Protein AF-A0A815K274-F1 (afdb_monomer_lite)

Foldseek 3Di:
DPPDPPVVVVVVVVVVVVVVVVVVVLVVVLVVVLVVLQVCCPPVQVEADDDDPPSNPVSVVVNCCSVPPVD

Secondary structure (DSSP, 8-state):
---SHHHHHHHHHHHHHHHHHHHHHHHHHHHHHHHHHHHHHHHHS-----SS-HHHHHTHHHHHHIIIII-

Organism: NCBI:txid433720

pLDDT: mean 78.7, std 11.0, range [48.59, 93.75]

Structure (mmCIF, N/CA/C/O backbone):
data_AF-A0A815K274-F1
#
_entry.id   AF-A0A815K274-F1
#
loop_
_atom_site.group_PDB
_atom_site.id
_atom_site.type_symbol
_atom_site.label_atom_id
_atom_site.label_alt_id
_atom_site.label_comp_id
_atom_site.label_asym_id
_atom_site.label_entity_id
_atom_site.label_seq_id
_atom_site.pdbx_PDB_ins_code
_atom_site.Cartn_x
_atom_site.Cartn_y
_atom_site.Cartn_z
_atom_site.occupancy
_atom_site.B_iso_or_equiv
_atom_site.auth_seq_id
_atom_site.auth_comp_id
_atom_site.auth_asym_id
_atom_site.auth_atom_id
_atom_site.pdbx_PDB_model_num
ATOM 1 N N . MET A 1 1 ? 26.464 -2.190 -44.013 1.00 48.59 1 MET A N 1
ATOM 2 C CA . MET A 1 1 ? 26.219 -1.638 -42.662 1.00 48.59 1 MET A CA 1
ATOM 3 C C . MET A 1 1 ? 24.963 -2.281 -42.082 1.00 48.59 1 MET A C 1
ATOM 5 O O . MET A 1 1 ? 23.898 -2.052 -42.627 1.00 48.59 1 MET A O 1
ATOM 9 N N . GLY A 1 2 ? 25.079 -3.105 -41.034 1.00 62.38 2 GLY A N 1
ATOM 10 C CA . GLY A 1 2 ? 23.955 -3.814 -40.396 1.00 62.38 2 GLY A CA 1
ATOM 11 C C . GLY A 1 2 ? 24.003 -3.699 -38.870 1.00 62.38 2 GLY A C 1
ATOM 12 O O . GLY A 1 2 ? 24.195 -4.696 -38.186 1.00 62.38 2 GLY A O 1
ATOM 13 N N . LYS A 1 3 ? 23.890 -2.471 -38.348 1.00 58.88 3 LYS A N 1
ATOM 14 C CA . LYS A 1 3 ? 23.902 -2.141 -36.906 1.00 58.88 3 LYS A CA 1
ATOM 15 C C . LYS A 1 3 ? 22.572 -1.517 -36.450 1.00 58.88 3 LYS A C 1
ATOM 17 O O . LYS A 1 3 ? 22.562 -0.514 -35.758 1.00 58.88 3 LYS A O 1
ATOM 22 N N . GLY A 1 4 ? 21.451 -2.052 -36.938 1.00 59.28 4 GLY A N 1
ATOM 23 C CA . GLY A 1 4 ? 20.111 -1.570 -36.567 1.00 59.28 4 GLY A CA 1
ATOM 24 C C . GLY A 1 4 ? 19.454 -2.391 -35.457 1.00 59.28 4 GLY A C 1
ATOM 25 O O . GLY A 1 4 ? 18.839 -1.840 -34.563 1.00 59.28 4 GLY A O 1
ATOM 26 N N . ASN A 1 5 ? 19.631 -3.716 -35.457 1.00 59.34 5 ASN A N 1
ATOM 27 C CA . ASN A 1 5 ? 18.761 -4.596 -34.661 1.00 59.34 5 ASN A CA 1
ATOM 28 C C . ASN A 1 5 ? 19.291 -4.948 -33.255 1.00 59.34 5 ASN A C 1
ATOM 30 O O . ASN A 1 5 ? 18.515 -5.360 -32.395 1.00 59.34 5 ASN A O 1
ATOM 34 N N . PHE A 1 6 ? 20.601 -4.830 -33.007 1.00 61.47 6 PHE A N 1
ATOM 35 C CA . PHE A 1 6 ? 21.204 -5.207 -31.718 1.00 61.47 6 PHE A CA 1
ATOM 36 C C . PHE A 1 6 ? 21.100 -4.082 -30.679 1.00 61.47 6 PHE A C 1
ATOM 38 O O . PHE A 1 6 ? 20.776 -4.342 -29.519 1.00 61.47 6 PHE A O 1
ATOM 45 N N . ASP A 1 7 ? 21.304 -2.835 -31.108 1.00 63.25 7 ASP A N 1
ATOM 46 C CA . ASP A 1 7 ? 21.243 -1.649 -30.248 1.00 63.25 7 ASP A CA 1
ATOM 47 C C . ASP A 1 7 ? 19.793 -1.295 -29.854 1.00 63.25 7 ASP A C 1
ATOM 49 O O . ASP A 1 7 ? 19.529 -0.894 -28.718 1.00 63.25 7 ASP A O 1
ATOM 53 N N . GLU A 1 8 ? 18.825 -1.543 -30.746 1.00 65.38 8 GLU A N 1
ATOM 54 C CA . GLU A 1 8 ? 17.393 -1.310 -30.500 1.00 65.38 8 GLU A CA 1
ATOM 55 C C . GLU A 1 8 ? 16.811 -2.307 -29.475 1.00 65.38 8 GLU A C 1
ATOM 57 O O . GLU A 1 8 ? 16.102 -1.919 -28.544 1.00 65.38 8 GLU A O 1
ATOM 62 N N . ASN A 1 9 ? 17.201 -3.587 -29.561 1.00 64.12 9 ASN A N 1
ATOM 63 C CA . ASN A 1 9 ? 16.807 -4.629 -28.602 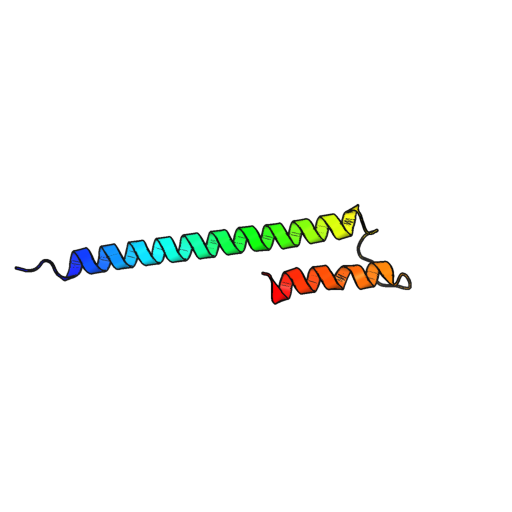1.00 64.12 9 ASN A CA 1
ATOM 64 C C . ASN A 1 9 ? 17.451 -4.407 -27.217 1.00 64.12 9 ASN A C 1
ATOM 66 O O . ASN A 1 9 ? 16.799 -4.567 -26.183 1.00 64.12 9 ASN A O 1
ATOM 70 N N . GLY A 1 10 ? 18.717 -3.975 -27.173 1.00 67.81 10 GLY A N 1
ATOM 71 C CA . GLY A 1 10 ? 19.403 -3.626 -25.924 1.00 67.81 10 GLY A CA 1
ATOM 72 C C . GLY A 1 10 ? 18.757 -2.444 -25.192 1.00 67.81 10 GLY A C 1
ATOM 73 O O . GLY A 1 10 ? 18.501 -2.528 -23.988 1.00 67.81 10 GLY A O 1
ATOM 74 N N . SER A 1 11 ? 18.430 -1.379 -25.931 1.00 68.56 11 SER A N 1
ATOM 75 C CA . SER A 1 11 ? 17.705 -0.201 -25.434 1.00 68.56 11 SER A CA 1
ATOM 76 C C . SER A 1 11 ? 16.320 -0.566 -24.886 1.00 68.56 11 SER A C 1
ATOM 78 O O . SER A 1 11 ? 15.987 -0.222 -23.749 1.00 68.56 11 SER A O 1
ATOM 80 N N . MET A 1 12 ? 15.546 -1.354 -25.643 1.00 70.81 12 MET A N 1
ATOM 81 C CA . MET A 1 12 ? 14.209 -1.805 -25.245 1.00 70.81 12 MET A CA 1
ATOM 82 C C . MET A 1 12 ? 14.234 -2.690 -23.989 1.00 70.81 12 MET A C 1
ATOM 84 O O . MET A 1 12 ? 13.359 -2.593 -23.130 1.00 70.81 12 MET A O 1
ATOM 88 N N . ARG A 1 13 ? 15.252 -3.544 -23.830 1.00 72.81 13 ARG A N 1
ATOM 89 C CA . ARG A 1 13 ? 15.418 -4.357 -22.615 1.00 72.81 13 ARG A CA 1
ATOM 90 C C . ARG A 1 13 ? 15.794 -3.520 -21.398 1.00 72.81 13 ARG A C 1
ATOM 92 O O . ARG A 1 13 ? 15.364 -3.843 -20.292 1.00 72.81 13 ARG A O 1
ATOM 99 N N . LEU A 1 14 ? 16.592 -2.468 -21.574 1.00 76.62 14 LEU A N 1
ATOM 100 C CA . LEU A 1 14 ? 16.953 -1.564 -20.483 1.00 76.62 14 LEU A CA 1
ATOM 101 C C . LEU A 1 14 ? 15.744 -0.737 -20.026 1.00 76.62 14 LEU A C 1
ATOM 103 O O . LEU A 1 14 ? 15.513 -0.633 -18.821 1.00 76.62 14 LEU A O 1
ATOM 107 N N . SER A 1 15 ? 14.936 -0.229 -20.962 1.00 79.75 15 SER A N 1
ATOM 108 C CA . SER A 1 15 ? 13.708 0.507 -20.642 1.00 79.75 15 SER A CA 1
ATOM 109 C C . SER A 1 15 ? 12.661 -0.380 -19.961 1.00 79.75 15 SER A C 1
ATOM 111 O O . SER A 1 15 ? 12.076 0.049 -18.969 1.00 79.75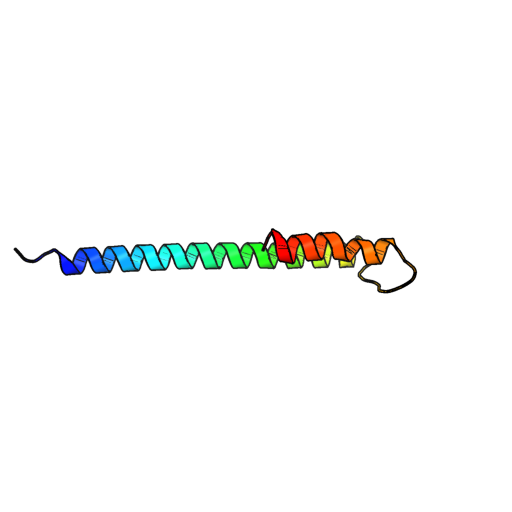 15 SER A O 1
ATOM 113 N N . LEU A 1 16 ? 12.501 -1.642 -20.384 1.00 83.31 16 LEU A N 1
ATOM 114 C CA . LEU A 1 16 ? 11.639 -2.615 -19.697 1.00 83.31 16 LEU A CA 1
ATOM 115 C C . LEU A 1 16 ? 12.104 -2.904 -18.267 1.00 83.31 16 LEU A C 1
ATOM 117 O O . LEU A 1 16 ? 11.290 -2.952 -17.349 1.00 83.31 16 LEU A O 1
ATOM 121 N N . ARG A 1 17 ? 13.414 -3.098 -18.066 1.00 85.81 17 ARG A N 1
ATOM 122 C CA . ARG A 1 17 ? 13.984 -3.338 -16.731 1.00 85.81 17 ARG A CA 1
ATOM 123 C C . ARG A 1 17 ? 13.778 -2.138 -15.818 1.00 85.81 17 ARG A C 1
ATOM 125 O O . ARG A 1 17 ? 13.417 -2.322 -14.664 1.00 85.81 17 ARG A O 1
ATOM 132 N N . TRP A 1 18 ? 13.976 -0.931 -16.338 1.00 86.44 18 TRP A N 1
ATOM 133 C CA . TRP A 1 18 ? 13.781 0.300 -15.581 1.00 86.44 18 TRP A CA 1
ATOM 134 C C . TRP A 1 18 ? 12.312 0.523 -15.221 1.00 86.44 18 TRP A C 1
ATOM 136 O O . TRP A 1 18 ? 11.995 0.789 -14.064 1.00 86.44 18 TRP A O 1
ATOM 146 N N . TYR A 1 19 ? 11.415 0.326 -16.191 1.00 88.75 19 TYR A N 1
ATOM 147 C CA . TYR A 1 19 ? 9.972 0.349 -15.975 1.00 88.75 19 TYR A CA 1
ATOM 148 C C . TYR A 1 19 ? 9.569 -0.637 -14.876 1.00 88.75 19 TYR A C 1
ATOM 150 O O . TYR A 1 19 ? 8.940 -0.249 -13.895 1.00 88.75 19 TYR A O 1
ATOM 158 N N . TYR A 1 20 ? 10.012 -1.891 -14.988 1.00 92.19 20 TYR A N 1
ATOM 159 C CA . TYR A 1 20 ? 9.712 -2.922 -14.002 1.00 92.19 20 TYR A CA 1
ATOM 160 C C . TYR A 1 20 ? 10.270 -2.576 -12.616 1.00 92.19 20 TYR A C 1
ATOM 162 O O . TYR A 1 20 ? 9.565 -2.712 -11.620 1.00 92.19 20 TYR A O 1
ATOM 170 N N . SER A 1 21 ? 11.504 -2.071 -12.535 1.00 91.06 21 SER A N 1
ATOM 171 C CA . SER A 1 21 ? 12.094 -1.624 -11.270 1.00 91.06 21 SER A CA 1
ATOM 172 C C . SER A 1 21 ? 11.284 -0.508 -10.612 1.00 91.06 21 SER A C 1
ATOM 174 O O . SER A 1 21 ? 11.033 -0.585 -9.413 1.00 91.06 21 SER A O 1
ATOM 176 N N . ILE A 1 22 ? 10.831 0.497 -11.367 1.00 92.88 22 ILE A N 1
ATOM 177 C CA . ILE A 1 22 ? 10.008 1.587 -10.822 1.00 92.88 22 ILE A CA 1
ATOM 178 C C . ILE A 1 22 ? 8.653 1.061 -10.344 1.00 92.88 22 ILE A C 1
ATOM 180 O O . ILE A 1 22 ? 8.223 1.410 -9.246 1.00 92.88 22 ILE A O 1
ATOM 184 N N . VAL A 1 23 ? 8.006 0.194 -11.128 1.00 93.06 23 VAL A N 1
ATOM 185 C CA . VAL A 1 23 ? 6.720 -0.411 -10.754 1.00 93.06 23 VAL A CA 1
ATOM 186 C C . VAL A 1 23 ? 6.862 -1.209 -9.457 1.00 93.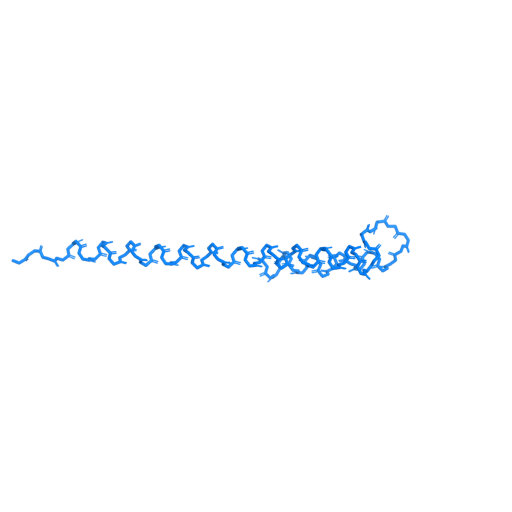06 23 VAL A C 1
ATOM 188 O O . VAL A 1 23 ? 6.092 -0.993 -8.523 1.00 93.06 23 VAL A O 1
ATOM 191 N N . VAL A 1 24 ? 7.887 -2.056 -9.338 1.00 93.50 24 VAL A N 1
ATOM 192 C CA . VAL A 1 24 ? 8.147 -2.827 -8.112 1.00 93.50 24 VAL A CA 1
ATOM 193 C C . VAL A 1 24 ? 8.439 -1.909 -6.922 1.00 93.50 24 VAL A C 1
ATOM 195 O O . VAL A 1 24 ? 7.885 -2.120 -5.847 1.00 93.50 24 VAL A O 1
ATOM 198 N N . CYS A 1 25 ? 9.244 -0.859 -7.098 1.00 93.25 25 CYS A N 1
ATOM 199 C CA . CYS A 1 25 ? 9.491 0.117 -6.036 1.00 93.25 25 CYS A CA 1
ATOM 200 C C . CYS A 1 25 ? 8.199 0.814 -5.582 1.00 93.25 25 CYS A C 1
ATOM 202 O O . CYS A 1 25 ? 7.966 0.935 -4.381 1.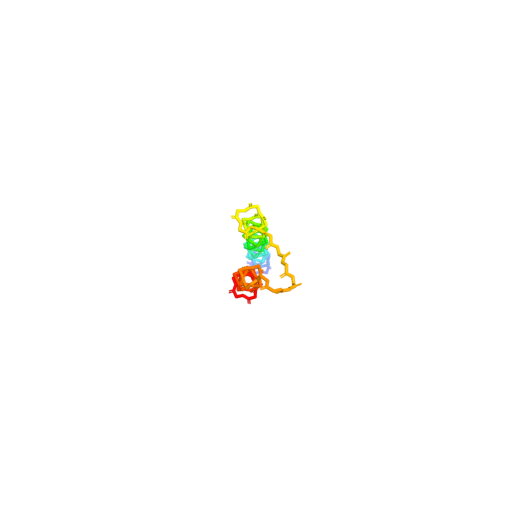00 93.25 25 CYS A O 1
ATOM 204 N N . SER A 1 26 ? 7.340 1.230 -6.518 1.00 91.56 26 SER A N 1
ATOM 205 C CA . SER A 1 26 ? 6.058 1.873 -6.195 1.00 91.56 26 SER A CA 1
ATOM 206 C C . SER A 1 26 ? 5.113 0.938 -5.435 1.00 91.56 26 SER A C 1
ATOM 208 O O . SER A 1 26 ? 4.522 1.343 -4.437 1.00 91.56 26 SER A O 1
ATOM 210 N N . GLN A 1 27 ? 5.067 -0.338 -5.829 1.00 91.31 27 GLN A N 1
ATOM 211 C CA . GLN A 1 27 ? 4.299 -1.376 -5.145 1.00 91.31 27 GLN A CA 1
ATOM 212 C C . GLN A 1 27 ? 4.800 -1.578 -3.708 1.00 91.31 27 GLN A C 1
ATOM 214 O O . GLN A 1 27 ? 4.010 -1.576 -2.770 1.00 91.31 27 GLN A O 1
ATOM 219 N N . ILE A 1 28 ? 6.116 -1.683 -3.503 1.00 93.75 28 ILE A N 1
ATOM 220 C CA . ILE A 1 28 ? 6.698 -1.844 -2.161 1.00 93.75 28 ILE A CA 1
ATOM 221 C C . ILE A 1 28 ? 6.346 -0.647 -1.269 1.00 93.75 28 ILE A C 1
ATOM 223 O O . ILE A 1 28 ? 5.931 -0.835 -0.126 1.00 93.75 28 ILE A O 1
ATOM 227 N N . ILE A 1 29 ? 6.473 0.577 -1.788 1.00 92.88 29 ILE A N 1
ATOM 228 C CA . ILE A 1 29 ? 6.142 1.800 -1.044 1.00 92.88 29 ILE A CA 1
ATOM 229 C C . ILE A 1 29 ? 4.658 1.820 -0.660 1.00 92.88 29 ILE A C 1
ATOM 231 O O . ILE A 1 29 ? 4.331 2.116 0.490 1.00 92.88 29 ILE A O 1
ATOM 235 N N . GLY A 1 30 ? 3.764 1.469 -1.583 1.00 90.00 30 GLY A N 1
ATOM 236 C CA . GLY A 1 30 ? 2.333 1.430 -1.301 1.00 90.00 30 GLY A CA 1
ATOM 237 C C . GLY A 1 30 ? 1.949 0.347 -0.284 1.00 90.00 30 GLY A C 1
ATOM 238 O O . GLY A 1 30 ? 1.197 0.629 0.648 1.00 90.00 30 GLY A O 1
ATOM 239 N N . VAL A 1 31 ? 2.553 -0.846 -0.350 1.00 92.00 31 VAL A N 1
ATOM 240 C CA . VAL A 1 31 ? 2.368 -1.892 0.676 1.00 92.00 31 VAL A CA 1
ATOM 241 C C . VAL A 1 31 ? 2.846 -1.408 2.048 1.00 92.00 31 VAL A C 1
ATOM 243 O O . VAL A 1 31 ? 2.151 -1.596 3.048 1.00 92.00 31 VAL A O 1
ATOM 246 N N . ILE A 1 32 ? 4.006 -0.747 2.112 1.00 93.06 32 ILE A N 1
ATOM 247 C CA . ILE A 1 32 ? 4.524 -0.169 3.359 1.00 93.06 32 ILE A CA 1
ATOM 248 C C . ILE A 1 32 ? 3.543 0.864 3.923 1.00 93.06 32 ILE A C 1
ATOM 250 O O . ILE A 1 32 ? 3.278 0.842 5.125 1.00 93.06 32 ILE A O 1
ATOM 254 N N . ALA A 1 33 ? 2.969 1.729 3.081 1.00 89.94 33 ALA A N 1
ATOM 255 C CA . ALA A 1 33 ? 1.980 2.719 3.502 1.00 89.94 33 ALA A CA 1
ATOM 256 C C . ALA A 1 33 ? 0.727 2.058 4.103 1.00 89.94 33 ALA A C 1
ATOM 258 O O . ALA A 1 33 ? 0.286 2.453 5.183 1.00 89.94 33 ALA A O 1
ATOM 259 N N . VAL A 1 34 ? 0.200 1.004 3.470 1.00 89.44 34 VAL A N 1
ATOM 260 C CA . VAL A 1 34 ? -0.948 0.241 3.992 1.00 89.44 34 VAL A CA 1
ATOM 261 C C . VAL A 1 34 ? -0.631 -0.374 5.360 1.00 89.44 34 VAL A C 1
ATOM 263 O O . VAL A 1 34 ? -1.434 -0.262 6.288 1.00 89.44 34 VAL A O 1
ATOM 266 N N . ILE A 1 35 ? 0.555 -0.970 5.524 1.00 89.50 35 ILE A N 1
ATOM 267 C CA . ILE A 1 35 ? 0.991 -1.553 6.804 1.00 89.50 35 ILE A CA 1
ATOM 268 C C . ILE A 1 35 ? 1.119 -0.472 7.883 1.00 89.50 35 ILE A C 1
ATOM 270 O O . ILE A 1 35 ? 0.654 -0.667 9.006 1.00 89.50 35 ILE A O 1
ATOM 274 N N . LEU A 1 36 ? 1.718 0.675 7.555 1.00 89.06 36 LEU A N 1
ATOM 275 C CA . LEU A 1 36 ? 1.889 1.798 8.478 1.00 89.06 36 LEU A CA 1
ATOM 276 C C . LEU A 1 36 ? 0.546 2.326 8.975 1.00 89.06 36 LEU A C 1
ATOM 278 O O . LEU A 1 36 ? 0.372 2.508 10.178 1.00 89.06 36 LEU A O 1
ATOM 282 N N . ILE A 1 37 ? -0.414 2.511 8.069 1.00 87.69 37 ILE A N 1
ATOM 283 C CA . ILE A 1 37 ? -1.770 2.943 8.412 1.00 87.69 37 ILE A CA 1
ATOM 284 C C . ILE A 1 37 ? -2.463 1.875 9.269 1.00 87.69 37 ILE A C 1
ATOM 286 O O . ILE A 1 37 ? -3.057 2.214 10.292 1.00 87.69 37 ILE A O 1
ATOM 290 N N . GLY A 1 38 ? -2.321 0.589 8.932 1.00 85.38 38 GLY A N 1
ATOM 291 C CA . GLY A 1 38 ? -2.859 -0.519 9.725 1.00 85.38 38 GLY A CA 1
ATOM 292 C C . GLY A 1 38 ? -2.303 -0.570 11.152 1.00 85.38 38 GLY A C 1
ATOM 293 O O . GLY A 1 38 ? -3.072 -0.672 12.108 1.00 85.38 38 GLY A O 1
ATOM 294 N N . ILE A 1 39 ? -0.984 -0.428 11.322 1.00 86.38 39 ILE A N 1
ATOM 295 C CA . ILE A 1 39 ? -0.337 -0.357 12.643 1.00 86.38 39 ILE A CA 1
ATOM 296 C C . ILE A 1 39 ? -0.763 0.910 13.380 1.00 86.38 39 ILE A C 1
ATOM 298 O O . ILE A 1 39 ? -1.012 0.857 14.582 1.00 86.38 39 ILE A O 1
ATOM 302 N N . PHE A 1 40 ? -0.862 2.043 12.685 1.00 84.62 40 PHE A N 1
ATOM 303 C CA . PHE A 1 40 ? -1.251 3.312 13.283 1.00 84.62 40 PHE A CA 1
ATOM 304 C C . PHE A 1 40 ? -2.674 3.253 13.852 1.00 84.62 40 PHE A C 1
ATOM 306 O O . PHE A 1 40 ? -2.889 3.539 15.029 1.00 84.62 40 PHE A O 1
ATOM 313 N N . LEU A 1 41 ? -3.634 2.796 13.049 1.00 81.88 41 LEU A N 1
ATOM 314 C CA . LEU A 1 41 ? -5.023 2.594 13.466 1.00 81.88 41 LEU A CA 1
ATOM 315 C C . LEU A 1 41 ? -5.134 1.511 14.550 1.00 81.88 41 LEU A C 1
ATOM 317 O O . LEU A 1 41 ? -5.882 1.667 15.515 1.00 81.88 41 LEU A O 1
ATOM 321 N N . GLY A 1 42 ? -4.323 0.456 14.437 1.00 78.69 42 GLY A N 1
ATOM 322 C CA . GLY A 1 42 ? -4.236 -0.636 15.400 1.00 78.69 42 GLY A CA 1
ATOM 323 C C . GLY A 1 42 ? -3.752 -0.202 16.787 1.00 78.69 42 GLY A C 1
ATOM 324 O O . GLY A 1 42 ? -4.415 -0.470 17.786 1.00 78.69 42 GLY A O 1
ATOM 325 N N . LYS A 1 43 ? -2.595 0.469 16.855 1.00 76.44 43 LYS A N 1
ATOM 326 C CA . LYS A 1 43 ? -1.936 0.849 18.114 1.00 76.44 43 LYS A CA 1
ATOM 327 C C . LYS A 1 43 ? -2.418 2.172 18.696 1.00 76.44 43 LYS A C 1
ATOM 329 O O . LYS A 1 43 ? -2.548 2.262 19.911 1.00 76.44 43 LYS A O 1
ATOM 334 N N . TYR A 1 44 ? -2.642 3.195 17.871 1.00 75.06 44 TYR A N 1
ATOM 335 C CA . TYR A 1 44 ? -2.940 4.548 18.361 1.00 75.06 44 TYR A CA 1
ATOM 336 C C . TYR A 1 44 ? -4.435 4.860 18.402 1.00 75.06 44 TYR A C 1
ATOM 338 O O . TYR A 1 44 ? -4.833 5.793 19.093 1.00 75.06 44 TYR A O 1
ATOM 346 N N . ARG A 1 45 ? -5.270 4.099 17.684 1.00 69.88 45 ARG A N 1
ATOM 347 C CA . ARG A 1 45 ? -6.693 4.422 17.495 1.00 69.88 45 ARG A CA 1
ATOM 348 C C . ARG A 1 45 ? -7.659 3.376 18.044 1.00 69.88 45 ARG A C 1
ATOM 350 O O . ARG A 1 45 ? -8.830 3.364 17.682 1.00 69.88 45 ARG A O 1
ATOM 357 N N . GLY A 1 46 ? -7.168 2.521 18.941 1.00 71.75 46 GLY A N 1
ATOM 358 C CA . GLY A 1 46 ? -7.990 1.557 19.675 1.00 71.75 46 GLY A CA 1
ATOM 359 C C . GLY A 1 46 ? -8.349 0.290 18.895 1.00 71.75 46 GLY A C 1
ATOM 360 O O . GLY A 1 46 ? -9.196 -0.478 19.352 1.00 71.75 46 GLY A O 1
ATOM 361 N N . GLY A 1 47 ? -7.699 0.050 17.751 1.00 69.94 47 GLY A N 1
ATOM 362 C CA . GLY A 1 47 ? -7.858 -1.173 16.973 1.00 69.94 47 GLY A CA 1
ATOM 363 C C . GLY A 1 47 ? -9.028 -1.164 15.991 1.00 69.94 47 GLY A C 1
ATOM 364 O O . GLY A 1 47 ? -9.665 -0.141 15.728 1.00 69.94 47 GLY A O 1
ATOM 365 N N . PHE A 1 48 ? -9.293 -2.348 15.442 1.00 72.31 48 PHE A N 1
ATOM 366 C CA . PHE A 1 48 ? -10.432 -2.629 14.576 1.00 72.31 48 PHE A CA 1
ATOM 367 C C . PHE A 1 48 ? -11.459 -3.428 15.362 1.00 72.31 48 PHE A C 1
ATOM 369 O O . PHE A 1 48 ? -11.130 -4.412 16.021 1.00 72.31 48 PHE A O 1
ATOM 376 N N . GLY A 1 49 ? -12.708 -2.989 15.309 1.00 68.62 49 GLY A N 1
ATOM 377 C CA . GLY A 1 49 ? -13.803 -3.597 16.044 1.00 68.62 49 GLY A CA 1
ATOM 378 C C . GLY A 1 49 ? -15.066 -3.523 15.213 1.00 68.62 49 GLY A C 1
ATOM 379 O O . GLY A 1 49 ? -15.343 -2.502 14.590 1.00 68.62 49 GLY A O 1
ATOM 380 N N . TRP A 1 50 ? -15.805 -4.625 15.184 1.00 56.75 50 TRP A N 1
ATOM 381 C CA .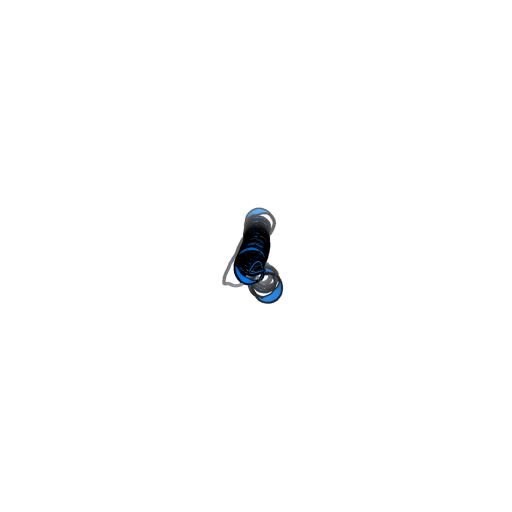 TRP A 1 50 ? -17.113 -4.705 14.552 1.00 56.75 50 TRP A CA 1
ATOM 382 C C . TRP A 1 50 ? -18.152 -4.787 15.672 1.00 56.75 50 TRP A C 1
ATOM 384 O O . TRP A 1 50 ? -18.231 -5.800 16.364 1.00 56.75 50 TRP A O 1
ATOM 394 N N . GLY A 1 51 ? -18.867 -3.691 15.935 1.00 67.62 51 GLY A N 1
ATOM 395 C CA . GLY A 1 51 ? -19.772 -3.574 17.083 1.00 67.62 51 GLY A CA 1
ATOM 396 C C . GLY A 1 51 ? -20.193 -2.129 17.368 1.00 67.62 51 GLY A C 1
ATOM 397 O O . GLY A 1 51 ? -20.063 -1.265 16.506 1.00 67.62 51 GLY A O 1
ATOM 398 N N . SER A 1 52 ? -20.681 -1.871 18.583 1.00 64.50 52 SER A N 1
ATOM 399 C CA . SER A 1 52 ? -21.278 -0.596 19.028 1.00 64.50 52 SER A CA 1
ATOM 400 C C . SER A 1 52 ? -20.314 0.602 19.075 1.00 64.50 52 SER A C 1
ATOM 402 O O . SER A 1 52 ? -20.757 1.740 19.213 1.00 64.50 52 SER A O 1
ATOM 404 N N . ASP A 1 53 ? -19.006 0.358 18.973 1.00 69.94 53 ASP A N 1
ATOM 405 C CA . ASP A 1 53 ? -17.969 1.391 19.013 1.00 69.94 53 ASP A CA 1
ATOM 406 C C . ASP A 1 53 ? -17.784 2.028 17.627 1.00 69.94 53 ASP A C 1
ATOM 408 O O . ASP A 1 53 ? -17.002 1.555 16.796 1.00 69.94 53 ASP A O 1
ATOM 412 N N . LEU A 1 54 ? -18.489 3.137 17.393 1.00 73.94 54 LEU A N 1
ATOM 413 C CA . LEU A 1 54 ? -18.461 3.888 16.132 1.00 73.94 54 LEU A CA 1
ATOM 414 C C . LEU A 1 54 ? -17.034 4.290 15.704 1.00 73.94 54 LEU A C 1
ATOM 416 O O . LEU A 1 54 ? -16.708 4.270 14.517 1.00 73.94 54 LEU A O 1
ATOM 420 N N . GLU A 1 55 ? -16.156 4.594 16.664 1.00 71.25 55 GLU A N 1
ATOM 421 C CA . GLU A 1 55 ? -14.762 4.980 16.405 1.00 71.25 55 GLU A CA 1
ATOM 422 C C . GLU A 1 55 ? -13.937 3.843 15.781 1.00 71.25 55 GLU A C 1
ATOM 424 O O . GLU A 1 55 ? -13.122 4.077 14.887 1.00 71.25 55 GLU A O 1
ATOM 429 N N . LYS A 1 56 ? -14.193 2.592 16.181 1.00 72.50 56 LYS A N 1
ATOM 430 C CA . LYS A 1 56 ? -13.480 1.419 15.653 1.00 72.50 56 LYS A CA 1
ATOM 431 C C . LYS A 1 56 ? -13.957 1.032 14.256 1.00 72.50 56 LYS A C 1
ATOM 433 O O . LYS A 1 56 ? -13.164 0.531 13.460 1.00 72.50 56 LYS A O 1
ATOM 438 N N . VAL A 1 57 ? -15.225 1.299 13.938 1.00 76.25 57 VAL A N 1
ATOM 439 C CA . VAL A 1 57 ? -15.765 1.134 12.581 1.00 76.25 57 VAL A CA 1
ATOM 440 C C . VAL A 1 57 ? -15.191 2.204 11.650 1.00 76.25 57 VAL A C 1
ATOM 442 O O . VAL A 1 57 ? -14.800 1.907 10.522 1.00 76.25 57 VAL A O 1
ATOM 445 N N . PHE A 1 58 ? -15.056 3.442 12.133 1.00 77.81 58 PHE A N 1
ATOM 446 C CA . PHE A 1 58 ? -14.474 4.522 11.340 1.00 77.81 58 PHE A CA 1
ATOM 447 C C . PHE A 1 58 ? -12.998 4.279 10.998 1.00 77.81 58 PHE A C 1
ATOM 449 O O . PHE A 1 58 ? -12.537 4.723 9.951 1.00 77.81 58 PHE A O 1
ATOM 456 N N . ASN A 1 59 ? -12.261 3.512 11.807 1.00 78.88 59 ASN A N 1
ATOM 457 C CA . ASN A 1 59 ? -10.876 3.142 11.505 1.00 78.88 59 ASN A CA 1
ATOM 458 C C . ASN A 1 59 ? -10.719 2.322 10.212 1.00 78.88 59 ASN A C 1
ATOM 460 O O . ASN A 1 59 ? -9.669 2.402 9.574 1.00 78.88 59 ASN A O 1
ATOM 464 N N . TYR A 1 60 ? -11.744 1.585 9.770 1.00 78.75 60 TYR A N 1
ATOM 465 C CA . TYR A 1 60 ? -11.697 0.880 8.482 1.00 78.75 60 TYR A CA 1
ATOM 466 C C . TYR A 1 60 ? -11.642 1.837 7.286 1.00 78.75 60 TYR A C 1
ATOM 468 O O . TYR A 1 60 ? -11.053 1.504 6.262 1.00 78.75 60 TYR A O 1
ATOM 476 N N . HIS A 1 61 ? -12.210 3.037 7.409 1.00 84.00 61 HIS A N 1
ATOM 477 C CA . HIS A 1 61 ? -12.305 4.006 6.319 1.00 84.00 61 HIS A CA 1
ATOM 478 C C . HIS A 1 61 ? -10.931 4.441 5.762 1.00 84.00 61 HIS A C 1
ATOM 480 O O . HIS A 1 61 ? -10.690 4.235 4.571 1.00 84.00 61 HIS A O 1
ATOM 486 N N . PRO A 1 62 ? -9.985 4.959 6.573 1.00 80.00 62 PRO A N 1
ATOM 487 C CA . PRO A 1 62 ? -8.644 5.292 6.093 1.00 80.00 62 PRO A CA 1
ATOM 488 C C . PRO A 1 62 ? -7.839 4.064 5.641 1.00 80.00 62 PRO A C 1
ATOM 490 O O . PRO A 1 62 ? -6.998 4.194 4.752 1.00 80.00 62 PRO A O 1
ATOM 493 N N . LEU A 1 63 ? -8.110 2.871 6.187 1.00 83.88 63 LEU A N 1
ATOM 494 C CA . LEU A 1 63 ? -7.489 1.630 5.712 1.00 83.88 63 LEU A CA 1
ATOM 495 C C . LEU A 1 63 ? -7.928 1.296 4.282 1.00 83.88 63 LEU A C 1
ATOM 497 O O . LEU A 1 63 ? -7.084 1.076 3.418 1.00 83.88 63 LEU A O 1
ATOM 501 N N . PHE A 1 64 ? -9.237 1.303 4.022 1.00 83.50 64 PHE A N 1
ATOM 502 C CA . PHE A 1 64 ? -9.785 1.012 2.698 1.00 83.50 64 PHE A CA 1
ATOM 503 C C . PHE A 1 64 ? -9.466 2.106 1.679 1.00 83.50 64 PHE A C 1
ATOM 505 O O . PHE A 1 64 ? -9.196 1.782 0.526 1.00 83.50 64 PHE A O 1
ATOM 512 N N . MET A 1 65 ? -9.417 3.381 2.084 1.00 87.94 65 MET A N 1
ATOM 513 C CA . MET A 1 65 ? -8.952 4.451 1.194 1.00 87.94 65 MET A CA 1
ATOM 514 C C . MET A 1 65 ? -7.487 4.259 0.789 1.00 87.94 65 MET A C 1
ATOM 516 O O . MET A 1 65 ? -7.156 4.411 -0.384 1.00 87.94 65 MET A O 1
ATOM 520 N N . THR A 1 66 ? -6.618 3.884 1.731 1.00 86.19 66 THR A N 1
ATOM 521 C CA . THR A 1 66 ? -5.198 3.649 1.429 1.00 86.19 66 THR A CA 1
ATOM 522 C C . THR A 1 66 ? -5.011 2.390 0.576 1.00 86.19 66 THR A C 1
ATOM 524 O O . THR A 1 66 ? -4.188 2.381 -0.330 1.00 86.19 66 THR A O 1
ATOM 527 N N . LEU A 1 67 ? -5.808 1.345 0.811 1.00 85.81 67 LEU A N 1
ATOM 528 C CA . LEU A 1 67 ? -5.721 0.087 0.066 1.00 85.81 67 LEU A CA 1
ATOM 529 C C . LEU A 1 67 ? -6.321 0.174 -1.347 1.00 85.81 67 LEU A C 1
ATOM 531 O O . LEU A 1 67 ? -5.821 -0.495 -2.238 1.00 85.81 67 LEU A O 1
ATOM 535 N N . GLY A 1 68 ? -7.390 0.953 -1.546 1.00 82.38 68 GLY A N 1
ATOM 536 C CA . GLY A 1 68 ? -8.133 0.988 -2.812 1.00 82.38 68 GLY A CA 1
ATOM 537 C C . GLY A 1 68 ? -7.8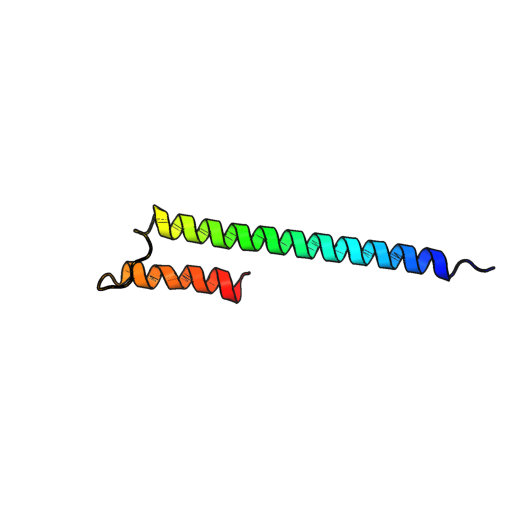88 2.203 -3.712 1.00 82.38 68 GLY A C 1
ATOM 538 O O . GLY A 1 68 ? -8.189 2.123 -4.898 1.00 82.38 68 GLY A O 1
ATOM 539 N N . MET A 1 69 ? -7.407 3.333 -3.179 1.00 77.31 69 MET A N 1
ATOM 540 C CA . MET A 1 69 ? -7.161 4.551 -3.975 1.00 77.31 69 MET A CA 1
ATOM 541 C C . MET A 1 69 ? -5.694 4.986 -4.011 1.00 77.31 69 MET A C 1
ATOM 543 O O . MET A 1 69 ? -5.334 5.788 -4.869 1.00 77.31 69 MET A O 1
ATOM 547 N N . VAL A 1 70 ? -4.868 4.520 -3.070 1.00 79.81 70 VAL A N 1
ATOM 548 C CA . VAL A 1 70 ? -3.462 4.945 -2.951 1.00 79.81 70 VAL A CA 1
ATOM 549 C C . VAL A 1 70 ? -2.495 3.851 -3.405 1.00 79.81 70 VAL A C 1
ATOM 551 O O . VAL A 1 70 ? -1.503 4.173 -4.056 1.00 79.81 70 VAL A O 1
ATOM 554 N N . PHE A 1 71 ? -2.767 2.593 -3.051 1.00 78.12 71 PHE A N 1
ATOM 555 C CA . PHE A 1 71 ? -2.054 1.419 -3.557 1.00 78.12 71 PHE A CA 1
ATOM 556 C C . PHE A 1 71 ? -2.625 0.961 -4.903 1.00 78.12 71 PHE A C 1
ATOM 558 O O . PHE A 1 71 ? -1.807 0.633 -5.793 1.00 78.12 71 PHE A O 1
#

Sequence (71 aa):
MGKGNFDENGSMRLSLRWYYSIVVCSQIIGVIAVILIGIFLGKYRGGFGWGSDLEKVFNYHPLFMTLGMVF

Radius of gyration: 21.56 Å; chains: 1; bounding box: 48×10×62 Å

InterPro domains:
  IPR006593 Cytochrome b561/ferric reductase, transmembrane domain [PS50939] (25-71)